Protein AF-A0A9E4D403-F1 (afdb_monomer)

Foldseek 3Di:
DPFFKDDFDWDADPPPGIWTWIATPVGTLPETDPDPFKDFQEWACQAPPRWIWTWIAGQDLVWGWIWIFTQDPSYTDGQEIGHFWHQYDPPDPDRFWHWADPPPGIWTWTAGSVRQFIWTWGQYPSYTATDTDGRHRDPVRRVCVRVNPDDDDPPDDDDDDDD

Secondary structure (DSSP, 8-state):
-------EEEEEETTTEEEEEEEETTEEEEEE---TTEEEEEEE-SSSSS-EEEEEEE-SGGG-EEEEEEEETTEEEEEEEEESEE---TT-SS---EEEESSS-EEEEEEEGGGS-EEEEEEETTEEEEEEEES--SHHHHHHHHTT---PPPS--PPP---

Nearest PDB structures (foldseek):
  5olj-assembly1_A  TM=4.378E-01  e=3.910E-01  Porphyromonas gingivalis
  6g5m-assembly2_D  TM=3.656E-01  e=2.554E-01  Thioalkalivibrio paradoxus ARh 1
  6sji-assembly1_A  TM=3.787E-01  e=9.660E-01  Thioalkalivibrio paradoxus ARh 1
  1jjx-assembly1_A  TM=2.552E-01  e=9.521E+00  Homo sapiens

pLDDT: mean 80.52, std 14.73, range [37.0, 94.75]

Mean predicted aligned error: 8.14 Å

Sequence (163 aa):
MTAGPGPVVVESDLTHGARRSVHGPCGLIPASLSSRWMAVAGLGDLDGEGTAEIAVANRTPLRRGLVIRRLLDQRLVPGAALAGVTSHHRPAPQIPGGPRDCGAGPAIILATAIRTALLAVRLTNGALQACLLRPDTDAAAFRRALGCACFTPLDRRIRTARN

Structure (mmCIF, N/CA/C/O backbone):
data_AF-A0A9E4D403-F1
#
_entry.id   AF-A0A9E4D403-F1
#
loop_
_atom_site.group_PDB
_atom_site.id
_atom_site.type_symbol
_atom_site.label_atom_id
_atom_site.label_alt_id
_atom_site.label_comp_id
_atom_site.label_asym_id
_atom_site.label_entity_id
_atom_site.label_seq_id
_atom_site.pdbx_PDB_ins_code
_atom_site.Cartn_x
_atom_site.Cartn_y
_atom_site.Cartn_z
_atom_site.occupancy
_atom_site.B_iso_or_equiv
_atom_site.auth_seq_id
_atom_site.auth_comp_id
_atom_site.auth_asym_id
_atom_site.auth_atom_id
_atom_site.pdbx_PDB_model_num
ATOM 1 N N . MET A 1 1 ? -24.525 1.626 3.192 1.00 38.25 1 MET A N 1
ATOM 2 C CA . MET A 1 1 ? -23.346 2.288 2.597 1.00 38.25 1 MET A CA 1
ATOM 3 C C . MET A 1 1 ? -22.389 2.625 3.726 1.00 38.25 1 MET A C 1
ATOM 5 O O . MET A 1 1 ? -22.608 3.608 4.421 1.00 38.25 1 MET A O 1
ATOM 9 N N . THR A 1 2 ? -21.391 1.784 3.982 1.00 48.41 2 THR A N 1
ATOM 10 C CA . THR A 1 2 ? -20.26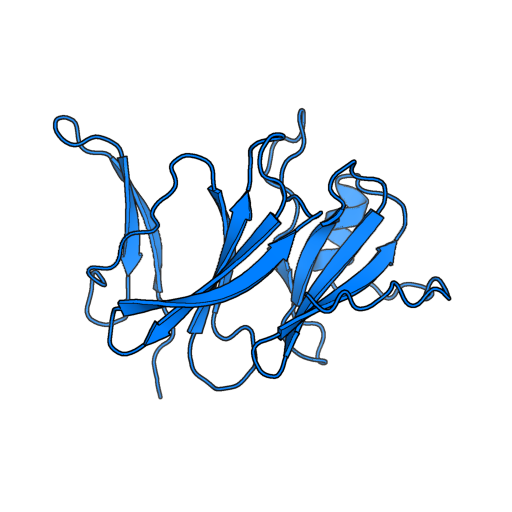1 2.158 4.839 1.00 48.41 2 THR A CA 1
ATOM 11 C C . THR A 1 2 ? -19.400 3.115 4.028 1.00 48.41 2 THR A C 1
ATOM 13 O O . THR A 1 2 ? -18.763 2.734 3.052 1.00 48.41 2 THR A O 1
ATOM 16 N N . ALA A 1 3 ? -19.471 4.403 4.349 1.00 53.25 3 ALA A N 1
ATOM 17 C CA . ALA A 1 3 ? -18.574 5.378 3.753 1.00 53.25 3 ALA A CA 1
ATOM 18 C C . ALA A 1 3 ? -17.137 4.998 4.137 1.00 53.25 3 ALA A C 1
ATOM 20 O O . ALA A 1 3 ? -16.817 4.893 5.323 1.00 53.25 3 ALA A O 1
ATOM 21 N N . GLY A 1 4 ? -16.301 4.752 3.127 1.00 58.62 4 GLY A N 1
ATOM 22 C CA . GLY A 1 4 ? -14.876 4.499 3.311 1.00 58.62 4 GLY A CA 1
ATOM 23 C C . GLY A 1 4 ? -14.162 5.672 4.002 1.00 58.62 4 GLY A C 1
ATOM 24 O O . GLY A 1 4 ? -14.758 6.725 4.249 1.00 58.62 4 GLY A O 1
ATOM 25 N N . PRO A 1 5 ? -12.868 5.531 4.324 1.00 64.56 5 PRO A N 1
ATOM 26 C CA . PRO A 1 5 ? -12.099 6.574 4.953 1.00 64.56 5 PRO A CA 1
ATOM 27 C C . PRO A 1 5 ? -11.961 7.696 3.925 1.00 64.56 5 PRO A C 1
ATOM 29 O O . PRO A 1 5 ? -11.613 7.472 2.765 1.00 64.56 5 PRO A O 1
ATOM 32 N N . GLY A 1 6 ? -12.224 8.915 4.368 1.00 71.50 6 GLY A N 1
ATOM 33 C CA . GLY A 1 6 ? -11.755 10.114 3.699 1.00 71.50 6 GLY A CA 1
ATOM 34 C C . GLY A 1 6 ? -10.221 10.225 3.757 1.00 71.50 6 GLY A C 1
ATOM 35 O O . GLY A 1 6 ? -9.519 9.273 4.103 1.00 71.50 6 GLY A O 1
ATOM 36 N N . PRO A 1 7 ? -9.657 11.388 3.403 1.00 78.31 7 PRO A N 1
ATOM 37 C CA . PRO A 1 7 ? -8.219 11.529 3.210 1.00 78.31 7 PRO A CA 1
ATOM 38 C C . PRO A 1 7 ? -7.407 11.239 4.483 1.00 78.31 7 PRO A C 1
ATOM 40 O O . PRO A 1 7 ? -7.815 11.563 5.601 1.00 78.31 7 PRO A O 1
ATOM 43 N N . VAL A 1 8 ? -6.205 10.685 4.291 1.00 79.56 8 VAL A N 1
ATOM 44 C CA . VAL A 1 8 ? -5.146 10.699 5.308 1.00 79.56 8 VAL A CA 1
ATOM 45 C C . VAL A 1 8 ? -4.335 11.974 5.121 1.00 79.56 8 VAL A C 1
ATOM 47 O O . VAL A 1 8 ? -3.702 12.160 4.081 1.00 79.56 8 VAL A O 1
ATOM 50 N N . VAL A 1 9 ? -4.328 12.837 6.129 1.00 80.75 9 VAL A N 1
ATOM 51 C CA . VAL A 1 9 ? -3.641 14.132 6.098 1.00 80.75 9 VAL A CA 1
ATOM 52 C C . VAL A 1 9 ? -2.443 14.137 7.042 1.00 80.75 9 VAL A C 1
ATOM 54 O O . VAL A 1 9 ? -2.388 13.384 8.017 1.00 80.75 9 VAL A O 1
ATOM 57 N N . VAL A 1 10 ? -1.459 14.983 6.740 1.00 81.62 10 VAL A N 1
ATOM 58 C CA . VAL A 1 10 ? -0.398 15.338 7.686 1.00 81.62 10 VAL A CA 1
ATOM 59 C C . VAL A 1 10 ? -0.811 16.642 8.351 1.00 81.62 10 VAL A C 1
ATOM 61 O O . VAL A 1 10 ? -0.931 17.660 7.677 1.00 81.62 10 VAL A O 1
ATOM 64 N N . GLU A 1 11 ? -1.023 16.600 9.661 1.00 79.81 11 GLU A N 1
ATOM 65 C CA . GLU A 1 11 ? -1.303 17.780 10.477 1.00 79.81 11 GLU A CA 1
ATOM 66 C C . GLU A 1 11 ? -0.026 18.160 11.212 1.00 79.81 11 GLU A C 1
ATOM 68 O O . GLU A 1 11 ? 0.548 17.331 11.920 1.00 79.81 11 GLU A O 1
ATOM 73 N N . SER A 1 12 ? 0.422 19.396 11.025 1.00 80.06 12 SER A N 1
ATOM 74 C CA . SER A 1 12 ? 1.603 19.939 11.689 1.00 80.06 12 SER A CA 1
ATOM 75 C C . SER A 1 12 ? 1.170 20.954 12.730 1.00 80.06 12 SER A C 1
ATOM 77 O O . SER A 1 12 ? 0.399 21.857 12.423 1.00 80.06 12 SER A O 1
ATOM 79 N N . ASP A 1 13 ? 1.701 20.817 13.936 1.00 83.62 13 ASP A N 1
ATOM 80 C CA . ASP A 1 13 ? 1.455 21.723 15.046 1.00 83.62 13 ASP A CA 1
ATOM 81 C C . ASP A 1 13 ? 2.788 22.248 15.604 1.00 83.62 13 ASP A C 1
ATOM 83 O O . ASP A 1 13 ? 3.779 21.512 15.667 1.00 83.62 13 ASP A O 1
ATOM 87 N N . LEU A 1 14 ? 2.828 23.531 15.977 1.00 85.19 14 LEU A N 1
ATOM 88 C CA . LEU A 1 14 ? 4.057 24.200 16.420 1.00 85.19 14 LEU A CA 1
ATOM 89 C C . LEU A 1 14 ? 4.554 23.705 17.785 1.00 85.19 14 LEU A C 1
ATOM 91 O O . LEU A 1 14 ? 5.749 23.797 18.055 1.00 85.19 14 LEU A O 1
ATOM 95 N N . THR A 1 15 ? 3.671 23.179 18.634 1.00 89.62 15 THR A N 1
ATOM 96 C CA . THR A 1 15 ? 4.007 22.732 19.993 1.00 89.62 15 THR A CA 1
ATOM 97 C C . THR A 1 15 ? 4.005 21.208 20.123 1.00 89.62 15 THR A C 1
ATOM 99 O O . THR A 1 15 ? 4.796 20.657 20.886 1.00 89.62 15 THR A O 1
ATOM 102 N N . HIS A 1 16 ? 3.192 20.506 19.332 1.00 79.44 16 HIS A N 1
ATOM 103 C CA . HIS A 1 16 ? 3.016 19.050 19.388 1.00 79.44 16 HIS A CA 1
ATOM 104 C C . HIS A 1 16 ? 3.697 18.297 18.229 1.00 79.44 16 HIS A C 1
ATOM 106 O O . HIS A 1 16 ? 3.772 17.063 18.239 1.00 79.44 16 HIS A O 1
ATOM 112 N N . GLY A 1 17 ? 4.225 19.015 17.234 1.00 77.00 17 GLY A N 1
ATOM 113 C CA . GLY A 1 17 ? 4.856 18.440 16.048 1.00 77.00 17 GLY A CA 1
ATOM 114 C C . GLY A 1 17 ? 3.849 17.886 15.035 1.00 77.00 17 GLY A C 1
ATOM 115 O O . GLY A 1 17 ? 2.667 18.215 15.053 1.00 77.00 17 GLY A O 1
ATOM 116 N N . ALA A 1 18 ? 4.323 17.051 14.104 1.00 78.06 18 ALA A N 1
ATOM 117 C CA . ALA A 1 18 ? 3.482 16.509 13.036 1.00 78.06 18 ALA A CA 1
ATOM 118 C C . ALA A 1 18 ? 2.868 15.145 13.386 1.00 78.06 18 ALA A C 1
ATOM 120 O O . ALA A 1 18 ? 3.567 14.231 13.841 1.00 78.06 18 ALA A O 1
ATOM 121 N N . ARG A 1 19 ? 1.582 14.974 13.069 1.00 78.94 19 ARG A N 1
ATOM 122 C CA . ARG A 1 19 ? 0.859 13.697 13.118 1.00 78.94 19 ARG A CA 1
ATOM 123 C C . ARG A 1 19 ? 0.214 13.369 11.774 1.00 78.94 19 ARG A C 1
ATOM 125 O O . ARG A 1 19 ? 0.107 14.213 10.889 1.00 78.94 19 ARG A O 1
ATOM 132 N N . ARG A 1 20 ? -0.206 12.112 11.618 1.00 80.81 20 ARG A N 1
ATOM 133 C CA . ARG A 1 20 ? -1.067 11.691 10.508 1.00 80.81 20 ARG A CA 1
ATOM 134 C C . ARG A 1 20 ? -2.450 11.374 11.030 1.00 80.81 20 ARG A C 1
ATOM 136 O O . ARG A 1 20 ? -2.568 10.538 11.927 1.00 80.81 20 ARG A O 1
ATOM 143 N N . SER A 1 21 ? -3.433 12.012 10.420 1.00 81.38 21 SER A N 1
ATOM 144 C CA . SER A 1 21 ? -4.834 11.969 10.813 1.00 81.38 21 SER A CA 1
ATOM 145 C C . SER A 1 21 ? -5.656 11.368 9.684 1.00 81.38 21 SER A C 1
ATOM 147 O O . SER A 1 21 ? -5.391 11.628 8.510 1.00 81.38 21 SER A O 1
ATOM 149 N N . VAL A 1 22 ? -6.617 10.520 10.035 1.00 81.69 22 VAL A N 1
ATOM 150 C CA . VAL A 1 22 ? -7.542 9.900 9.082 1.00 81.69 22 VAL A CA 1
ATOM 151 C C . VAL A 1 22 ? -8.879 10.602 9.237 1.00 81.69 22 VAL A C 1
ATOM 153 O O . VAL A 1 22 ? -9.359 10.745 10.356 1.00 81.69 22 VAL A O 1
ATOM 156 N N . HIS A 1 23 ? -9.488 11.042 8.144 1.00 81.31 23 HIS A N 1
ATOM 157 C CA . HIS A 1 23 ? -10.822 11.638 8.183 1.00 81.31 23 HIS A CA 1
ATOM 158 C C . HIS A 1 23 ? -11.852 10.643 7.667 1.00 81.31 23 HIS A C 1
ATOM 160 O O . HIS A 1 23 ? -11.559 9.844 6.789 1.00 81.31 23 HIS A O 1
ATOM 166 N N . GLY A 1 24 ? -13.055 10.677 8.222 1.00 77.50 24 GLY A N 1
ATOM 167 C CA . GLY A 1 24 ? -14.237 9.994 7.714 1.00 77.50 24 GLY A CA 1
ATOM 168 C C . GLY A 1 24 ? -15.327 11.006 7.348 1.00 77.50 24 GLY A C 1
ATOM 169 O O . GLY A 1 24 ? -15.128 12.214 7.495 1.00 77.50 24 GLY A O 1
ATOM 170 N N . PRO A 1 25 ? -16.508 10.537 6.920 1.00 76.50 25 PRO A N 1
ATOM 171 C CA . PRO A 1 25 ? -17.641 11.411 6.593 1.00 76.50 25 PRO A CA 1
ATOM 172 C C . PRO A 1 25 ? -18.114 12.263 7.783 1.00 76.50 25 PRO A C 1
ATOM 174 O O . PRO A 1 25 ? -18.637 13.353 7.586 1.00 76.50 25 PRO A O 1
ATOM 177 N N . CYS A 1 26 ? -17.909 11.790 9.016 1.00 79.44 26 CYS A N 1
ATOM 178 C CA . CYS A 1 26 ? -18.283 12.493 10.246 1.00 79.44 26 CYS A CA 1
ATOM 179 C C . CYS A 1 26 ? -17.138 13.337 10.840 1.00 79.44 26 CYS A C 1
ATOM 181 O O . CYS A 1 26 ? -17.244 13.781 11.980 1.00 79.44 26 CYS A O 1
ATOM 183 N N . GLY A 1 27 ? -16.039 13.545 10.104 1.00 81.12 27 GLY A N 1
ATOM 184 C CA . GLY A 1 27 ? -14.882 14.320 10.560 1.00 81.12 27 GLY A CA 1
ATOM 185 C C . GLY A 1 27 ? -13.674 13.462 10.941 1.00 81.12 27 GLY A C 1
ATOM 186 O O . GLY A 1 27 ? -13.470 12.379 10.395 1.00 81.12 27 GLY A O 1
ATOM 187 N N . LEU A 1 28 ? -12.822 13.977 11.830 1.00 81.56 28 LEU A N 1
ATOM 188 C CA . LEU A 1 28 ? -11.590 13.305 12.255 1.00 81.56 28 LEU A CA 1
ATOM 189 C C . LEU A 1 28 ? -11.905 11.949 12.903 1.00 81.56 28 LEU A C 1
ATOM 191 O O . LEU A 1 28 ? -12.619 11.880 13.899 1.00 81.56 28 LEU A O 1
ATOM 195 N N . ILE A 1 29 ? -11.308 10.881 12.380 1.00 78.19 29 ILE A N 1
ATOM 196 C CA . ILE A 1 29 ? -11.245 9.594 13.064 1.00 78.19 29 ILE A CA 1
ATOM 197 C C . ILE A 1 29 ? -10.096 9.707 14.070 1.00 78.19 29 ILE A C 1
ATOM 199 O O . ILE A 1 29 ? -8.958 9.944 13.650 1.00 78.19 29 ILE A O 1
ATOM 203 N N . PRO A 1 30 ? -10.342 9.546 15.383 1.00 68.62 30 PRO A N 1
ATOM 204 C CA . PRO A 1 30 ? -9.332 9.703 16.427 1.00 68.62 30 PRO A CA 1
ATOM 205 C C . PRO A 1 30 ? -8.386 8.490 16.482 1.00 68.62 30 PRO A C 1
ATOM 207 O O . PRO A 1 30 ? -8.161 7.883 17.525 1.00 68.62 30 PRO A O 1
ATOM 210 N N . ALA A 1 31 ? -7.816 8.124 15.337 1.00 66.62 31 ALA A N 1
ATOM 211 C CA . ALA A 1 31 ? -6.841 7.068 15.178 1.00 66.62 31 ALA A CA 1
ATOM 212 C C . ALA A 1 31 ? -5.583 7.646 14.529 1.00 66.62 31 ALA A C 1
ATOM 214 O 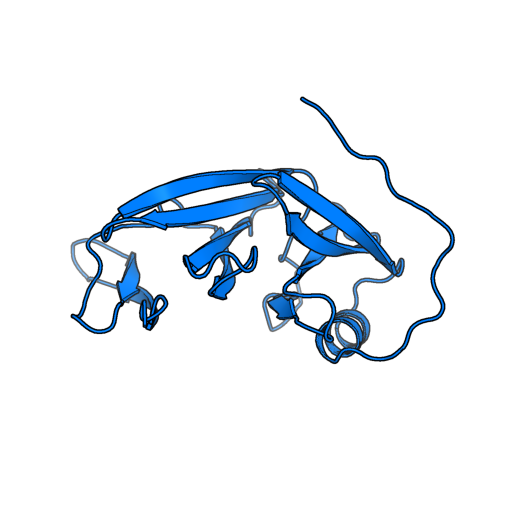O . ALA A 1 31 ? -5.638 8.314 13.497 1.00 66.62 31 ALA A O 1
ATOM 215 N N . SER A 1 32 ? -4.430 7.383 15.141 1.00 64.62 32 SER A N 1
ATOM 216 C CA . SER A 1 32 ? -3.142 7.866 14.652 1.00 64.62 32 SER A CA 1
ATOM 217 C C . SER A 1 32 ? -2.309 6.718 14.091 1.00 64.62 32 SER A C 1
ATOM 219 O O . SER A 1 32 ? -2.266 5.611 14.632 1.00 64.62 32 SER A O 1
ATOM 221 N N . LEU A 1 33 ? -1.617 6.977 12.982 1.00 69.12 33 LEU A N 1
ATOM 222 C CA . LEU A 1 33 ? -0.639 6.044 12.431 1.00 69.12 33 LEU A CA 1
ATOM 223 C C . LEU A 1 33 ? 0.706 6.255 13.131 1.00 69.12 33 LEU A C 1
ATOM 225 O O . LEU A 1 33 ? 1.400 7.246 12.897 1.00 69.12 33 LEU A O 1
ATOM 229 N N . SER A 1 34 ? 1.110 5.299 13.965 1.00 61.53 34 SER A N 1
ATOM 230 C CA . SER A 1 34 ? 2.337 5.368 14.760 1.00 61.53 34 SER A CA 1
ATOM 231 C C . SER A 1 34 ? 3.603 5.115 13.921 1.00 61.53 34 SER A C 1
ATOM 233 O O . SER A 1 34 ? 4.248 4.088 14.095 1.00 61.53 34 SER A O 1
ATOM 235 N N . SER A 1 35 ? 3.986 5.987 12.976 1.00 61.38 35 SER A N 1
ATOM 236 C CA . SER A 1 35 ? 5.367 6.037 12.434 1.00 61.38 35 SER A CA 1
ATOM 237 C C . SER A 1 35 ? 5.656 7.277 11.586 1.00 61.38 35 SER A C 1
ATOM 239 O O . SER A 1 35 ? 5.072 7.480 10.516 1.00 61.38 35 SER A O 1
ATOM 241 N N . ARG A 1 36 ? 6.698 8.014 11.982 1.00 59.91 36 ARG A N 1
ATOM 242 C CA . ARG A 1 36 ? 7.192 9.237 11.323 1.00 59.91 36 ARG A CA 1
ATOM 243 C C . ARG A 1 36 ? 7.783 8.998 9.919 1.00 59.91 36 ARG A C 1
ATOM 245 O O . ARG A 1 36 ? 7.841 9.916 9.113 1.00 59.91 36 ARG A O 1
ATOM 252 N N . TRP A 1 37 ? 8.136 7.751 9.584 1.00 67.19 37 TRP A N 1
ATOM 253 C CA . TRP A 1 37 ? 8.843 7.390 8.341 1.00 67.19 37 TRP A CA 1
ATOM 254 C C . TRP A 1 37 ? 8.065 6.488 7.380 1.00 67.19 37 TRP A C 1
ATOM 256 O O . TRP A 1 37 ? 8.634 5.915 6.457 1.00 67.19 37 TRP A O 1
ATOM 266 N N . MET A 1 38 ? 6.764 6.332 7.582 1.00 73.69 38 MET A N 1
ATOM 267 C CA . MET A 1 38 ? 5.942 5.527 6.685 1.00 73.69 38 MET A CA 1
ATOM 268 C C . MET A 1 38 ? 5.311 6.368 5.560 1.00 73.69 38 MET A C 1
ATOM 270 O O . MET A 1 38 ? 5.109 7.564 5.727 1.00 73.69 38 MET A O 1
ATOM 274 N N . ALA A 1 39 ? 5.037 5.774 4.404 1.00 81.50 39 ALA A N 1
ATOM 275 C CA . ALA A 1 39 ? 4.260 6.360 3.315 1.00 81.50 39 ALA A CA 1
ATOM 276 C C . ALA A 1 39 ? 2.911 5.646 3.232 1.00 81.50 39 ALA A C 1
ATOM 278 O O . ALA A 1 39 ? 2.870 4.418 3.311 1.00 81.50 39 ALA A O 1
ATOM 279 N N . VAL A 1 40 ? 1.827 6.398 3.044 1.00 87.12 40 VAL A N 1
ATOM 280 C CA . VAL A 1 40 ? 0.547 5.796 2.660 1.00 87.12 40 VAL A CA 1
ATOM 281 C C . VAL A 1 40 ? 0.712 5.278 1.232 1.00 87.12 40 VAL A C 1
ATOM 283 O O . VAL A 1 40 ? 1.013 6.048 0.326 1.00 87.12 40 VAL A O 1
ATOM 286 N N . ALA A 1 41 ? 0.609 3.963 1.066 1.00 89.50 41 ALA A N 1
ATOM 287 C CA . ALA A 1 41 ? 0.750 3.264 -0.208 1.00 89.50 41 ALA A CA 1
ATOM 288 C C . ALA A 1 41 ? -0.608 2.896 -0.825 1.00 89.50 41 ALA A C 1
ATOM 290 O O . ALA A 1 41 ? -0.672 2.583 -2.008 1.00 89.50 41 ALA A O 1
ATOM 291 N N . GLY A 1 42 ? -1.679 2.930 -0.031 1.00 89.44 42 GLY A N 1
ATOM 292 C CA . GLY A 1 42 ? -3.044 2.659 -0.465 1.00 89.44 42 GLY A CA 1
ATOM 293 C C . GLY A 1 42 ? -4.045 3.038 0.622 1.00 89.44 42 GLY A C 1
ATOM 294 O O . GLY A 1 42 ? -3.717 3.004 1.810 1.00 89.44 42 GLY A O 1
ATOM 295 N N . LEU A 1 43 ? -5.243 3.420 0.197 1.00 88.81 43 LEU A N 1
ATOM 296 C CA . LEU A 1 43 ? -6.375 3.769 1.046 1.00 88.81 43 LEU A CA 1
ATOM 297 C C . LEU A 1 43 ? -7.655 3.350 0.321 1.00 88.81 43 LEU A C 1
ATOM 299 O O . LEU A 1 43 ? -7.805 3.682 -0.854 1.00 88.81 43 LEU A O 1
ATOM 303 N N . GLY A 1 44 ? -8.553 2.654 1.009 1.00 88.00 44 GLY A N 1
ATOM 304 C CA . GLY A 1 44 ? -9.828 2.199 0.452 1.00 88.00 44 GLY A CA 1
ATOM 305 C C . GLY A 1 44 ? -10.159 0.787 0.914 1.00 88.00 44 GLY A C 1
ATOM 306 O O . GLY A 1 44 ? -9.478 0.269 1.787 1.00 88.00 44 GLY A O 1
ATOM 307 N N . ASP A 1 45 ? -11.188 0.185 0.333 1.00 89.75 45 ASP A N 1
ATOM 308 C CA . ASP A 1 45 ? -11.483 -1.240 0.500 1.00 89.75 45 ASP A CA 1
ATOM 309 C C . ASP A 1 45 ? -10.463 -2.051 -0.314 1.00 89.75 45 ASP A C 1
ATOM 311 O O . ASP A 1 45 ? -10.498 -2.057 -1.547 1.00 89.75 45 ASP A O 1
ATOM 315 N N . LEU A 1 46 ? -9.460 -2.608 0.367 1.00 90.75 46 LEU A N 1
ATOM 316 C CA . LEU A 1 46 ? -8.303 -3.263 -0.252 1.00 90.75 46 LEU A CA 1
ATOM 317 C C . LEU A 1 46 ? -8.432 -4.786 -0.304 1.00 90.75 46 LEU A C 1
ATOM 319 O O . LEU A 1 46 ? -7.574 -5.424 -0.922 1.00 90.75 46 LEU A O 1
ATOM 323 N N . ASP A 1 47 ? -9.450 -5.360 0.334 1.00 89.25 47 ASP A N 1
ATOM 324 C CA . ASP A 1 47 ? -9.780 -6.785 0.247 1.00 89.25 47 ASP A CA 1
ATOM 325 C C . ASP A 1 47 ? -11.162 -7.084 -0.353 1.00 89.25 47 ASP A C 1
ATOM 327 O O . ASP A 1 47 ? -11.408 -8.234 -0.714 1.00 89.25 47 ASP A O 1
ATOM 331 N N . GLY A 1 48 ? -11.994 -6.067 -0.585 1.00 86.00 48 GLY A N 1
ATOM 332 C CA . GLY A 1 48 ? -13.298 -6.180 -1.238 1.00 86.00 48 GLY A CA 1
ATOM 333 C C . GLY A 1 48 ? -14.455 -6.488 -0.284 1.00 86.00 48 GLY A C 1
ATOM 334 O O . GLY A 1 48 ? -15.547 -6.807 -0.751 1.00 86.00 48 GLY A O 1
ATOM 335 N N . GLU A 1 49 ? -14.234 -6.424 1.031 1.00 85.12 49 GLU A N 1
ATOM 336 C CA . GLU A 1 49 ? -15.221 -6.782 2.059 1.00 85.12 49 GLU A CA 1
ATOM 337 C C . GLU A 1 49 ? -16.072 -5.578 2.519 1.00 85.12 49 GLU A C 1
ATOM 339 O O . GLU A 1 49 ? -16.875 -5.678 3.451 1.00 85.12 49 GLU A O 1
ATOM 344 N N . GLY A 1 50 ? -15.907 -4.405 1.900 1.00 83.31 50 GLY A N 1
ATOM 345 C CA . GLY A 1 50 ? -16.667 -3.187 2.204 1.00 83.31 50 GLY A CA 1
ATOM 346 C C . GLY A 1 50 ? -16.235 -2.462 3.486 1.00 83.31 50 GLY A C 1
ATOM 347 O O . GLY A 1 50 ? -16.833 -1.442 3.857 1.00 83.31 50 GLY A O 1
ATOM 348 N N . THR A 1 51 ? -15.198 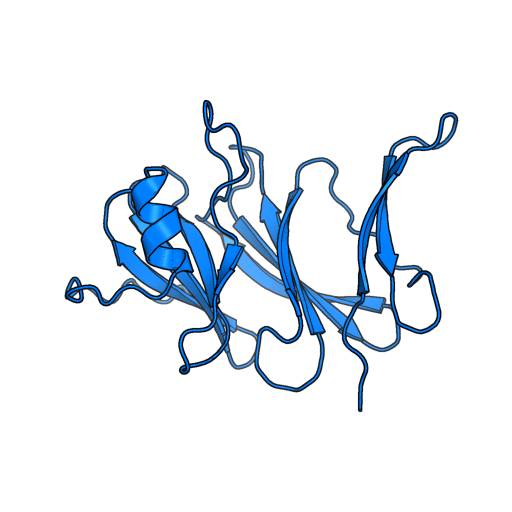-2.971 4.154 1.00 84.31 51 THR A N 1
ATOM 349 C CA . THR A 1 51 ? -14.432 -2.267 5.188 1.00 84.31 51 THR A CA 1
ATOM 350 C C . THR A 1 51 ? -13.199 -1.676 4.537 1.00 84.31 51 THR A C 1
ATOM 352 O O . THR A 1 51 ? -12.719 -2.186 3.539 1.00 84.31 51 THR A O 1
ATOM 355 N N . ALA A 1 52 ? -12.706 -0.567 5.068 1.00 87.62 52 ALA A N 1
ATOM 356 C CA . ALA A 1 52 ? -11.561 0.076 4.472 1.00 87.62 52 ALA A CA 1
ATOM 357 C C . ALA A 1 52 ? -10.275 -0.098 5.260 1.00 87.62 52 ALA A C 1
ATOM 359 O O . ALA A 1 52 ? -10.229 -0.076 6.494 1.00 87.62 52 ALA A O 1
ATOM 360 N N . GLU A 1 53 ? -9.197 -0.145 4.499 1.00 91.00 53 GLU A N 1
ATOM 361 C CA . GLU A 1 53 ? -7.845 -0.327 4.953 1.00 91.00 53 GLU A CA 1
ATOM 362 C C . GLU A 1 53 ? -6.975 0.873 4.606 1.00 91.00 53 GLU A C 1
ATOM 364 O O . GLU A 1 53 ? -7.141 1.579 3.608 1.00 91.00 53 GLU A O 1
ATOM 369 N N . ILE A 1 54 ? -5.948 1.042 5.430 1.00 89.88 54 ILE A N 1
ATOM 370 C CA . ILE A 1 54 ? -4.812 1.901 5.149 1.00 89.88 54 ILE A CA 1
ATOM 371 C C . ILE A 1 54 ? -3.601 1.007 4.954 1.00 89.88 54 ILE A C 1
ATOM 373 O O . ILE A 1 54 ? -3.154 0.321 5.880 1.00 89.88 54 ILE A O 1
ATOM 377 N N . ALA A 1 55 ? -3.042 1.055 3.753 1.00 91.12 55 ALA A N 1
ATOM 378 C CA . ALA A 1 55 ? -1.799 0.393 3.433 1.00 91.12 55 ALA A CA 1
ATOM 379 C C . ALA A 1 55 ? -0.633 1.348 3.635 1.00 91.12 55 ALA A C 1
ATOM 381 O O . ALA A 1 55 ? -0.585 2.446 3.077 1.00 91.12 55 ALA A O 1
ATOM 382 N N . VAL A 1 56 ? 0.331 0.919 4.434 1.00 88.38 56 VAL A N 1
ATOM 383 C CA . VAL A 1 56 ? 1.409 1.771 4.896 1.00 88.38 56 VAL A CA 1
ATOM 384 C C . VAL A 1 56 ? 2.745 1.090 4.623 1.00 88.38 56 VAL A C 1
ATOM 386 O O . VAL A 1 56 ? 3.069 0.070 5.225 1.00 88.38 56 VAL A O 1
ATOM 389 N N . ALA A 1 57 ? 3.524 1.649 3.699 1.00 86.62 57 ALA A N 1
ATOM 390 C CA . ALA A 1 57 ? 4.828 1.120 3.313 1.00 86.62 57 ALA A CA 1
ATOM 391 C C . ALA A 1 57 ? 5.962 1.923 3.957 1.00 86.62 57 ALA A C 1
ATOM 393 O O . ALA A 1 57 ? 5.884 3.144 4.109 1.00 86.62 57 ALA A O 1
ATOM 394 N N . ASN A 1 58 ? 7.046 1.255 4.341 1.00 73.38 58 ASN A N 1
ATOM 395 C CA . ASN A 1 58 ? 8.162 1.944 4.976 1.00 73.38 58 ASN A CA 1
ATOM 396 C C . ASN A 1 58 ? 9.021 2.728 3.973 1.00 73.38 58 ASN A C 1
ATOM 398 O O . ASN A 1 58 ? 9.403 2.205 2.921 1.00 73.38 58 ASN A O 1
ATOM 402 N N . ARG A 1 59 ? 9.386 3.963 4.345 1.00 63.94 59 ARG A N 1
ATOM 403 C CA . ARG A 1 59 ? 10.317 4.808 3.589 1.00 63.94 59 ARG A CA 1
ATOM 404 C C . ARG A 1 59 ? 11.779 4.622 3.998 1.00 63.94 59 ARG A C 1
ATOM 406 O O . ARG A 1 59 ? 12.652 5.135 3.304 1.00 63.94 59 ARG A O 1
ATOM 413 N N . THR A 1 60 ? 12.080 3.927 5.097 1.00 64.81 60 THR A N 1
ATOM 414 C CA . THR A 1 60 ? 13.465 3.709 5.541 1.00 64.81 60 THR A CA 1
ATOM 415 C C . THR A 1 60 ? 14.052 2.410 4.980 1.00 64.81 60 THR A C 1
ATOM 417 O O . THR A 1 60 ? 13.356 1.395 4.879 1.00 64.81 60 THR A O 1
ATOM 420 N N . PRO A 1 61 ? 15.361 2.386 4.670 1.00 63.81 61 PRO A N 1
ATOM 421 C CA . PRO A 1 61 ? 16.058 1.152 4.310 1.00 63.81 61 PRO A CA 1
ATOM 422 C C . PRO A 1 61 ? 16.072 0.102 5.432 1.00 63.81 61 PRO A C 1
ATOM 424 O O . PRO A 1 61 ? 16.213 -1.080 5.134 1.00 63.81 61 PRO A O 1
ATOM 427 N N . LEU A 1 62 ? 15.925 0.537 6.691 1.00 61.72 62 LEU A N 1
ATOM 428 C CA . LEU A 1 62 ? 16.098 -0.263 7.909 1.00 61.72 62 LEU A CA 1
ATOM 429 C C . LEU A 1 62 ? 14.892 -1.149 8.254 1.00 61.72 62 LEU A C 1
ATOM 431 O O . LEU A 1 62 ? 15.033 -2.076 9.043 1.00 61.72 62 LEU A O 1
ATOM 435 N N . ARG A 1 63 ? 13.701 -0.881 7.700 1.00 66.81 63 ARG A N 1
ATOM 436 C CA . ARG A 1 63 ? 12.479 -1.649 8.009 1.00 66.81 63 ARG A CA 1
ATOM 437 C C . ARG A 1 63 ? 11.559 -1.782 6.788 1.00 66.81 63 ARG A C 1
ATOM 439 O O . ARG A 1 63 ? 10.405 -1.377 6.824 1.00 66.81 63 ARG A O 1
ATOM 446 N N . ARG A 1 64 ? 12.076 -2.320 5.683 1.00 82.88 64 ARG A N 1
ATOM 447 C CA . ARG A 1 64 ? 11.339 -2.473 4.415 1.00 82.88 64 ARG A CA 1
ATOM 448 C C . ARG A 1 64 ? 10.156 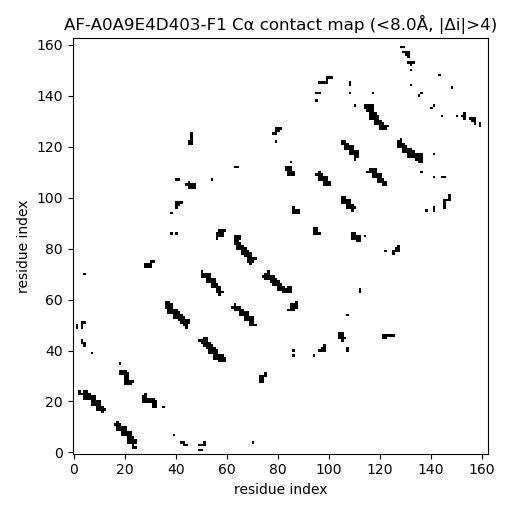-3.435 4.558 1.00 82.88 64 ARG A C 1
ATOM 450 O O . ARG A 1 64 ? 10.346 -4.622 4.817 1.00 82.88 64 ARG A O 1
ATOM 457 N N . GLY A 1 65 ? 8.953 -2.917 4.357 1.00 89.12 65 GLY A N 1
ATOM 458 C CA . GLY A 1 65 ? 7.728 -3.696 4.413 1.00 89.12 65 GLY A CA 1
ATOM 459 C C . GLY A 1 65 ? 6.484 -2.849 4.180 1.00 89.12 65 GLY A C 1
ATOM 460 O O . GLY A 1 65 ? 6.556 -1.620 4.102 1.00 89.12 65 GLY A O 1
ATOM 461 N N . LEU A 1 66 ? 5.361 -3.545 4.077 1.00 91.19 66 LEU A N 1
ATOM 462 C CA . LEU A 1 66 ? 4.002 -3.045 3.982 1.00 91.19 66 LEU A CA 1
ATOM 463 C C . LEU A 1 66 ? 3.228 -3.521 5.215 1.00 91.19 66 LEU A C 1
ATOM 465 O O . LEU A 1 66 ? 3.314 -4.688 5.582 1.00 91.19 66 LEU A O 1
ATOM 469 N N . VAL A 1 67 ? 2.465 -2.631 5.835 1.00 90.81 67 VAL A N 1
ATOM 470 C CA . VAL A 1 67 ? 1.546 -2.943 6.933 1.00 90.81 67 VAL A CA 1
ATOM 471 C C . VAL A 1 67 ? 0.156 -2.462 6.550 1.00 90.81 67 VAL A C 1
ATOM 473 O O . VAL A 1 67 ? 0.002 -1.348 6.055 1.00 90.81 67 VAL A O 1
ATOM 476 N N . ILE A 1 68 ? -0.849 -3.288 6.810 1.00 91.12 68 ILE A N 1
ATOM 477 C CA . ILE A 1 68 ? -2.262 -2.958 6.673 1.00 91.12 68 ILE A CA 1
ATOM 478 C C . ILE A 1 68 ? -2.833 -2.616 8.047 1.00 91.12 68 ILE A C 1
ATOM 480 O O . ILE A 1 68 ? -2.645 -3.353 9.022 1.00 91.12 68 ILE A O 1
ATOM 484 N N . ARG A 1 69 ? -3.558 -1.501 8.110 1.00 90.19 69 ARG A N 1
ATOM 485 C CA . ARG A 1 69 ? -4.423 -1.136 9.232 1.00 90.19 69 ARG A CA 1
ATOM 486 C C . ARG A 1 69 ? -5.866 -1.138 8.758 1.00 90.19 69 ARG A C 1
ATOM 488 O O . ARG A 1 69 ? -6.164 -0.450 7.791 1.00 90.19 69 ARG A O 1
ATOM 495 N N . ARG A 1 70 ? -6.733 -1.883 9.436 1.00 89.25 70 ARG A N 1
ATOM 496 C CA . ARG A 1 70 ? -8.173 -1.902 9.155 1.00 89.25 70 ARG A CA 1
ATOM 497 C C . ARG A 1 70 ? -8.873 -0.822 9.958 1.00 89.25 70 ARG A C 1
ATOM 499 O O . ARG A 1 70 ? -8.540 -0.635 11.129 1.00 89.25 70 ARG A O 1
ATOM 506 N N . LEU A 1 71 ? -9.816 -0.128 9.336 1.00 85.69 71 LEU A N 1
ATOM 507 C CA . LEU A 1 71 ? -10.662 0.855 9.992 1.00 85.69 71 LEU A CA 1
ATOM 508 C C . LEU A 1 71 ? -11.955 0.181 10.466 1.00 85.69 71 LEU A C 1
ATOM 510 O O . LEU A 1 71 ? -12.878 -0.009 9.683 1.00 85.69 71 LEU A O 1
ATOM 514 N N . LEU A 1 72 ? -12.017 -0.154 11.753 1.00 84.44 72 LEU A N 1
ATOM 515 C CA . LEU A 1 72 ? -13.195 -0.734 12.403 1.00 84.44 72 LEU A CA 1
ATOM 516 C C . LEU A 1 72 ? -13.670 0.211 13.498 1.00 84.44 72 LEU A C 1
ATOM 518 O O . LEU A 1 72 ? -12.868 0.595 14.346 1.00 84.44 72 LEU A O 1
ATOM 522 N N . ASP A 1 73 ? -14.943 0.606 13.469 1.00 82.81 73 ASP A N 1
ATOM 523 C CA . ASP A 1 73 ? -15.569 1.447 14.501 1.00 82.81 73 ASP A CA 1
ATOM 524 C C . ASP A 1 73 ? -14.723 2.672 14.889 1.00 82.81 73 ASP A C 1
ATOM 526 O O . ASP A 1 73 ? -14.450 2.934 16.060 1.00 82.81 73 ASP A O 1
ATOM 530 N N . GLN A 1 74 ? -14.244 3.409 13.878 1.00 77.81 74 GLN A N 1
ATOM 531 C CA . GLN A 1 74 ? -13.371 4.583 14.042 1.00 77.81 74 GLN A CA 1
ATOM 532 C C . GLN A 1 74 ? -12.017 4.296 14.724 1.00 77.81 74 GLN A C 1
ATOM 534 O O . GLN A 1 74 ? -11.371 5.195 15.266 1.00 77.81 74 GLN A O 1
ATOM 539 N N . ARG A 1 75 ? -11.543 3.050 14.674 1.00 80.94 75 ARG A N 1
ATOM 540 C CA . ARG A 1 75 ? -10.243 2.627 15.203 1.00 80.94 75 ARG A CA 1
ATOM 541 C C . ARG A 1 75 ? -9.417 1.949 14.122 1.00 80.94 75 ARG A C 1
ATOM 543 O O . ARG A 1 75 ? -9.934 1.215 13.287 1.00 80.94 75 ARG A O 1
ATOM 550 N N . LEU A 1 76 ? -8.106 2.172 14.168 1.00 83.62 76 LEU A N 1
ATOM 551 C CA . LEU A 1 76 ? -7.152 1.457 13.326 1.00 83.62 76 LEU A CA 1
ATOM 552 C C . LEU A 1 76 ? -6.660 0.210 14.053 1.00 83.62 76 LEU A C 1
ATOM 554 O O . LEU A 1 76 ? -5.866 0.307 14.990 1.00 83.62 76 LEU A O 1
ATOM 558 N N . VAL A 1 77 ? -7.091 -0.959 13.593 1.00 87.31 77 VAL A N 1
ATOM 559 C CA . VAL A 1 77 ? -6.638 -2.247 14.129 1.00 87.31 77 VAL A CA 1
ATOM 560 C C . VAL A 1 77 ? -5.571 -2.872 13.219 1.00 87.31 77 VAL A C 1
ATOM 562 O O . VAL A 1 77 ? -5.523 -2.574 12.020 1.00 87.31 77 VAL A O 1
ATOM 565 N N . PRO A 1 78 ? -4.653 -3.702 13.749 1.00 89.25 78 PRO A N 1
ATOM 566 C CA . PRO A 1 78 ? -3.740 -4.482 12.913 1.00 89.25 78 PRO A CA 1
ATOM 567 C C . PRO A 1 78 ? -4.509 -5.370 11.920 1.00 89.25 78 PRO A C 1
ATOM 569 O O . PRO A 1 78 ? -5.474 -6.018 12.310 1.00 89.25 78 PRO A O 1
ATOM 572 N N . GLY A 1 79 ? -4.079 -5.398 10.654 1.00 91.12 79 GLY A N 1
ATOM 573 C CA . GLY A 1 79 ? -4.606 -6.316 9.637 1.00 91.12 79 GLY A CA 1
ATOM 574 C C . GLY A 1 79 ? -3.574 -7.372 9.251 1.00 91.12 79 GLY A C 1
ATOM 575 O O . GLY A 1 79 ? -3.567 -8.477 9.776 1.00 91.12 79 GLY A O 1
ATOM 576 N N . ALA A 1 80 ? -2.666 -7.001 8.351 1.00 92.06 80 ALA A N 1
ATOM 577 C CA . ALA A 1 80 ? -1.632 -7.875 7.805 1.00 92.06 80 ALA A CA 1
ATOM 578 C C . ALA A 1 80 ? -0.306 -7.121 7.648 1.00 92.06 80 ALA A C 1
ATOM 580 O O . ALA A 1 80 ? -0.279 -5.888 7.621 1.00 92.06 80 ALA A O 1
ATOM 581 N N . ALA A 1 81 ? 0.800 -7.847 7.510 1.00 91.56 81 ALA A N 1
ATOM 582 C CA . ALA A 1 81 ? 2.101 -7.262 7.218 1.00 91.56 81 ALA A CA 1
ATOM 583 C C . ALA A 1 81 ? 2.883 -8.123 6.223 1.00 91.56 81 ALA A C 1
ATOM 585 O O . ALA A 1 81 ? 2.763 -9.344 6.210 1.00 91.56 81 ALA A O 1
ATOM 586 N N . LEU A 1 82 ? 3.680 -7.470 5.381 1.00 92.19 82 LEU A N 1
ATOM 587 C CA . LEU A 1 82 ? 4.541 -8.098 4.388 1.00 92.19 82 LEU A CA 1
ATOM 588 C C . LEU A 1 82 ? 5.911 -7.426 4.423 1.00 92.19 82 LEU A C 1
ATOM 590 O O . LEU A 1 82 ? 6.031 -6.228 4.172 1.00 92.19 82 LEU A O 1
ATOM 594 N N . ALA A 1 83 ? 6.956 -8.189 4.721 1.00 91.31 83 ALA A N 1
ATOM 595 C CA . ALA A 1 83 ? 8.330 -7.705 4.654 1.00 91.31 83 ALA A CA 1
ATOM 596 C C . ALA A 1 83 ? 8.858 -7.693 3.208 1.00 91.31 83 ALA A C 1
ATOM 598 O O . ALA A 1 83 ? 8.226 -8.198 2.283 1.00 91.31 83 ALA A O 1
ATOM 599 N N . GLY A 1 84 ? 10.048 -7.125 3.000 1.00 90.12 84 GLY A N 1
ATOM 600 C CA . GLY A 1 84 ? 10.768 -7.297 1.733 1.00 90.12 84 GLY A CA 1
ATOM 601 C C . GLY A 1 84 ? 10.211 -6.481 0.563 1.00 90.12 84 GLY A C 1
ATOM 602 O O . GLY A 1 84 ? 10.545 -6.763 -0.585 1.00 90.12 84 GLY A O 1
ATOM 603 N N . VAL A 1 85 ? 9.420 -5.442 0.839 1.00 91.94 85 VAL A N 1
ATOM 604 C CA . VAL A 1 85 ? 8.883 -4.498 -0.158 1.00 91.94 85 VAL A CA 1
ATOM 605 C C . VAL A 1 85 ? 9.199 -3.050 0.213 1.00 91.94 85 VAL A C 1
ATOM 607 O O . VAL A 1 85 ? 9.486 -2.737 1.369 1.00 91.94 85 VAL A O 1
ATOM 610 N N . THR A 1 86 ? 9.189 -2.143 -0.762 1.00 90.00 86 THR A N 1
ATOM 611 C CA . THR A 1 86 ? 9.428 -0.714 -0.525 1.00 90.00 86 THR A CA 1
ATOM 612 C C . THR A 1 86 ? 8.716 0.170 -1.545 1.00 90.00 86 THR A C 1
ATOM 614 O O . THR A 1 86 ? 8.590 -0.181 -2.718 1.00 90.00 86 THR A O 1
ATOM 617 N N . SER A 1 87 ? 8.309 1.353 -1.087 1.00 87.50 87 SER A N 1
ATOM 618 C CA . SER A 1 87 ? 7.871 2.475 -1.921 1.00 87.50 87 SER A CA 1
ATOM 619 C C . SER A 1 87 ? 8.927 3.588 -1.996 1.00 87.50 87 SER A C 1
ATOM 621 O O . SER A 1 87 ? 8.641 4.690 -2.441 1.00 87.50 87 SER A O 1
ATOM 623 N N . HIS A 1 88 ? 10.162 3.351 -1.533 1.00 84.81 88 HIS A N 1
ATOM 624 C CA . HIS A 1 88 ? 11.203 4.378 -1.478 1.00 84.81 88 HIS A CA 1
ATOM 625 C C . HIS A 1 88 ? 12.235 4.242 -2.604 1.00 84.81 88 HIS A C 1
ATOM 627 O O . HIS A 1 88 ? 12.864 3.195 -2.769 1.00 84.81 88 HIS A O 1
ATOM 633 N N . HIS A 1 89 ? 12.500 5.350 -3.301 1.00 83.81 89 HIS A N 1
ATOM 634 C CA . HIS A 1 89 ? 13.580 5.497 -4.277 1.00 83.81 89 HIS A CA 1
ATOM 635 C C . HIS A 1 89 ? 14.201 6.898 -4.181 1.00 83.81 89 HIS A C 1
ATOM 637 O O . HIS A 1 89 ? 13.515 7.886 -4.399 1.00 83.81 89 HIS A O 1
ATOM 643 N N . ARG A 1 90 ? 15.509 6.999 -3.919 1.00 76.25 90 ARG A N 1
ATOM 644 C CA . ARG A 1 90 ? 16.303 8.209 -4.214 1.00 76.25 90 ARG A CA 1
ATOM 645 C C . ARG A 1 90 ? 16.969 7.991 -5.574 1.00 76.25 90 ARG A C 1
ATOM 647 O O . ARG A 1 90 ? 17.572 6.928 -5.703 1.00 76.25 90 ARG A O 1
ATOM 654 N N . PRO A 1 91 ? 16.883 8.895 -6.565 1.00 77.56 91 PRO A N 1
ATOM 655 C CA . PRO A 1 91 ? 16.498 10.313 -6.528 1.00 77.56 91 PRO A CA 1
ATOM 656 C C . PRO A 1 91 ? 15.058 10.595 -7.011 1.00 77.56 91 PRO A C 1
ATOM 658 O O . PRO A 1 91 ? 14.808 11.638 -7.609 1.00 77.56 91 PRO A O 1
ATOM 661 N N . ALA A 1 92 ? 14.108 9.668 -6.834 1.00 72.81 92 ALA A N 1
ATOM 662 C CA . ALA A 1 92 ? 12.780 9.854 -7.417 1.00 72.81 92 ALA A CA 1
ATOM 663 C C . ALA A 1 92 ? 12.091 11.124 -6.874 1.00 72.81 92 ALA A C 1
ATOM 665 O O . ALA A 1 92 ? 12.079 11.329 -5.658 1.00 72.81 92 ALA A O 1
ATOM 666 N N . PRO A 1 93 ? 11.462 11.935 -7.746 1.00 77.81 93 PRO A N 1
ATOM 667 C CA . PRO A 1 93 ? 10.741 13.141 -7.332 1.00 77.81 93 PRO A CA 1
ATOM 668 C C . PRO A 1 93 ? 9.435 12.825 -6.586 1.00 77.81 93 PRO A C 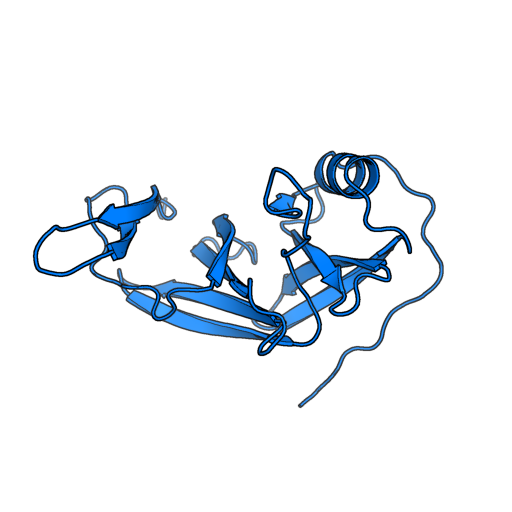1
ATOM 670 O O . PRO A 1 93 ? 8.825 13.706 -5.991 1.00 77.81 93 PRO A O 1
ATOM 673 N N . GLN A 1 94 ? 8.987 11.569 -6.632 1.00 78.50 94 GLN A N 1
ATOM 674 C CA . GLN A 1 94 ? 7.740 11.091 -6.046 1.00 78.50 94 GLN A CA 1
ATOM 675 C C . GLN A 1 94 ? 7.975 9.744 -5.363 1.00 78.50 94 GLN A C 1
ATOM 677 O O . GLN A 1 94 ? 8.928 9.035 -5.687 1.00 78.50 94 GLN A O 1
ATOM 682 N N . ILE A 1 95 ? 7.095 9.386 -4.428 1.00 82.44 95 ILE A N 1
ATOM 683 C CA . ILE A 1 95 ? 7.074 8.059 -3.805 1.00 82.44 95 ILE A CA 1
ATOM 684 C C . ILE A 1 95 ? 6.503 7.079 -4.841 1.00 82.44 95 ILE A C 1
ATOM 686 O O . ILE A 1 95 ? 5.320 7.188 -5.159 1.00 82.44 95 ILE A O 1
ATOM 690 N N . PRO A 1 96 ? 7.301 6.156 -5.407 1.00 87.94 96 PRO A N 1
ATOM 691 C CA . PRO A 1 96 ? 6.793 5.211 -6.387 1.00 87.94 96 PRO A CA 1
ATOM 692 C C . PRO A 1 96 ? 5.858 4.165 -5.769 1.00 87.94 96 PRO A C 1
ATOM 694 O O . PRO A 1 96 ? 6.048 3.720 -4.634 1.00 87.94 96 PRO A O 1
ATOM 697 N N . GLY A 1 97 ? 4.909 3.707 -6.581 1.00 90.62 97 GLY A N 1
ATOM 698 C CA . GLY A 1 97 ? 3.896 2.735 -6.188 1.00 90.62 97 GLY A CA 1
ATOM 699 C C . GLY A 1 97 ? 2.542 3.385 -5.942 1.00 90.62 97 GLY A C 1
ATOM 700 O O . GLY A 1 97 ? 2.354 4.569 -6.211 1.00 90.62 97 GLY A O 1
ATOM 701 N N . GLY A 1 98 ? 1.590 2.593 -5.465 1.00 92.00 98 GLY A N 1
ATOM 702 C CA . GLY A 1 98 ? 0.232 3.066 -5.208 1.00 92.00 98 GLY A CA 1
ATOM 703 C C . GLY A 1 98 ? -0.825 1.979 -5.377 1.00 92.00 98 GLY A C 1
ATOM 704 O O . GLY A 1 98 ? -0.494 0.867 -5.807 1.00 92.00 98 GLY A O 1
ATOM 705 N N . PRO A 1 99 ? -2.089 2.289 -5.050 1.00 92.00 99 PRO A N 1
ATOM 706 C CA . PRO A 1 99 ? -3.201 1.387 -5.293 1.00 92.00 99 PRO A CA 1
ATOM 707 C C . PRO A 1 99 ? -3.476 1.260 -6.796 1.00 92.00 99 PRO A C 1
ATOM 709 O O . PRO A 1 99 ? -3.246 2.185 -7.577 1.00 92.00 99 PRO A O 1
ATOM 712 N N . ARG A 1 100 ? -3.978 0.096 -7.193 1.00 91.38 100 ARG A N 1
ATOM 713 C CA . ARG A 1 100 ? -4.374 -0.239 -8.557 1.00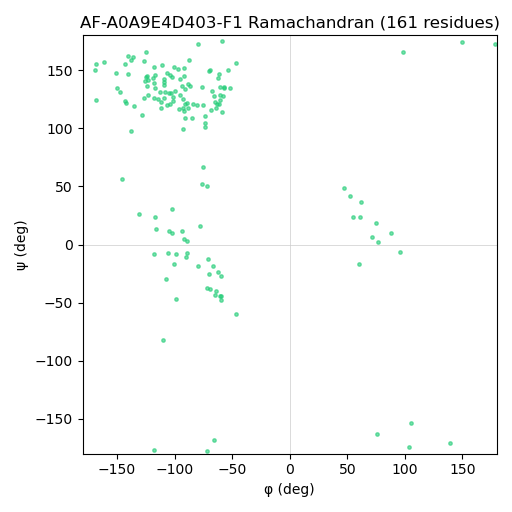 91.38 100 ARG A CA 1
ATOM 714 C C . ARG A 1 100 ? -5.507 -1.251 -8.532 1.00 91.38 100 ARG A C 1
ATOM 716 O O . ARG A 1 100 ? -5.366 -2.287 -7.889 1.00 91.38 100 ARG A O 1
ATOM 723 N N . ASP A 1 101 ? -6.532 -1.027 -9.340 1.00 91.12 101 ASP A N 1
ATOM 724 C CA . ASP A 1 101 ? -7.512 -2.050 -9.696 1.00 91.12 101 ASP A CA 1
ATOM 725 C C . ASP A 1 101 ? -7.622 -2.145 -11.223 1.00 91.12 101 ASP A C 1
ATOM 727 O O . ASP A 1 101 ? -7.808 -1.138 -11.899 1.00 91.12 101 ASP A O 1
ATOM 731 N N . CYS A 1 102 ? -7.455 -3.355 -11.757 1.00 89.31 102 CYS A N 1
ATOM 732 C CA . CYS A 1 102 ? -7.563 -3.651 -13.189 1.00 89.31 102 CYS A CA 1
ATOM 733 C C . CYS A 1 102 ? -8.712 -4.627 -13.493 1.00 89.31 102 CYS A C 1
ATOM 735 O O . CYS A 1 102 ? -8.641 -5.359 -14.476 1.00 89.31 102 CYS A O 1
ATOM 737 N N . GLY A 1 103 ? -9.719 -4.710 -12.617 1.00 87.19 103 GLY A N 1
ATOM 738 C CA . GLY A 1 103 ? -10.903 -5.562 -12.778 1.00 87.19 103 GLY A CA 1
ATOM 739 C C . GLY A 1 103 ? -10.818 -6.922 -12.082 1.00 87.19 103 GLY A C 1
ATOM 740 O O . GLY A 1 103 ? -11.806 -7.641 -12.018 1.00 87.19 103 GLY A O 1
ATOM 741 N N . ALA A 1 104 ? -9.660 -7.276 -11.520 1.00 84.06 104 ALA A N 1
ATOM 742 C CA . ALA A 1 104 ? -9.497 -8.471 -10.689 1.00 84.06 104 ALA A CA 1
ATOM 743 C C . ALA A 1 104 ? -9.469 -8.135 -9.186 1.00 84.06 104 ALA A C 1
ATOM 745 O O . ALA A 1 104 ? -9.060 -8.985 -8.395 1.00 84.06 104 ALA A O 1
ATOM 746 N N . GLY A 1 105 ? -9.783 -6.893 -8.813 1.00 87.00 105 GLY A N 1
ATOM 747 C CA . GLY A 1 105 ? -9.740 -6.385 -7.449 1.00 87.00 105 GLY A CA 1
ATOM 748 C C . GLY A 1 105 ? -8.468 -5.592 -7.114 1.00 87.00 105 GLY A C 1
ATOM 749 O O . GLY A 1 105 ? -7.456 -5.666 -7.841 1.00 87.00 105 GLY A O 1
ATOM 750 N N . PRO A 1 106 ? -8.510 -4.857 -5.990 1.00 92.00 106 PRO A N 1
ATOM 751 C CA . PRO A 1 106 ? -7.475 -3.927 -5.565 1.00 92.00 106 PRO A CA 1
ATOM 752 C C . PRO A 1 106 ? -6.135 -4.621 -5.309 1.00 92.00 106 PRO A C 1
ATOM 754 O O . PRO A 1 106 ? -6.035 -5.743 -4.814 1.00 92.00 106 PRO A O 1
ATOM 757 N N . ALA A 1 107 ? -5.062 -3.928 -5.663 1.00 93.06 107 ALA A N 1
ATOM 758 C CA . ALA A 1 107 ? -3.690 -4.308 -5.386 1.00 93.06 107 ALA A CA 1
ATOM 759 C C . ALA A 1 107 ? -2.863 -3.061 -5.072 1.00 93.06 107 ALA A C 1
ATOM 761 O O . ALA A 1 107 ? -3.151 -1.967 -5.548 1.00 93.06 107 ALA A O 1
ATOM 762 N N . ILE A 1 108 ? -1.781 -3.236 -4.326 1.00 94.56 108 ILE A N 1
ATOM 763 C CA . ILE A 1 108 ? -0.799 -2.195 -4.044 1.00 94.56 108 ILE A CA 1
ATOM 764 C C . ILE A 1 108 ? 0.452 -2.517 -4.851 1.00 94.56 108 ILE A C 1
ATOM 766 O O . ILE A 1 108 ? 1.061 -3.577 -4.688 1.00 94.56 108 ILE A O 1
ATOM 770 N N . ILE A 1 109 ? 0.841 -1.602 -5.730 1.00 94.62 109 ILE A N 1
ATOM 771 C CA . ILE A 1 109 ? 2.054 -1.730 -6.529 1.00 94.62 109 ILE A CA 1
ATOM 772 C C . ILE A 1 109 ? 3.240 -1.235 -5.713 1.00 94.62 109 ILE A C 1
ATOM 774 O O . ILE A 1 109 ? 3.279 -0.077 -5.298 1.00 94.62 109 ILE A O 1
ATOM 778 N N . LEU A 1 110 ? 4.219 -2.110 -5.500 1.00 93.88 110 LEU A N 1
ATOM 779 C CA . LEU A 1 110 ? 5.454 -1.819 -4.768 1.00 93.88 110 LEU A CA 1
ATOM 780 C C . LEU A 1 110 ? 6.653 -2.406 -5.504 1.00 93.88 110 LEU A C 1
ATOM 782 O O . LEU A 1 110 ? 6.510 -3.314 -6.318 1.00 93.88 110 LEU A O 1
ATOM 786 N N . ALA A 1 111 ? 7.851 -1.922 -5.189 1.00 93.62 111 ALA A N 1
ATOM 787 C CA . ALA A 1 111 ? 9.066 -2.640 -5.548 1.00 93.62 111 ALA A CA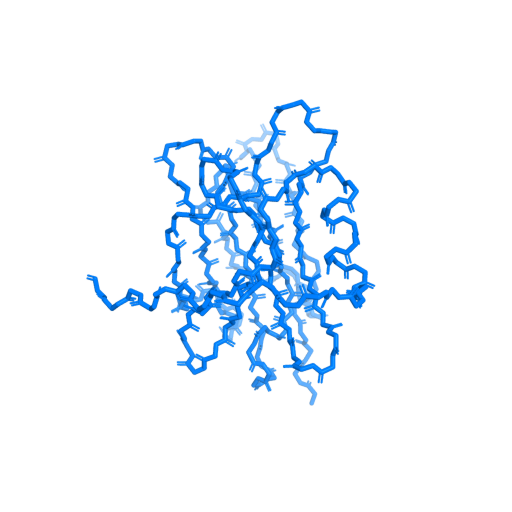 1
ATOM 788 C C . ALA A 1 111 ? 9.427 -3.650 -4.454 1.00 93.62 111 ALA A C 1
ATOM 790 O O . ALA A 1 111 ? 9.074 -3.473 -3.282 1.00 93.62 111 ALA A O 1
ATOM 791 N N . THR A 1 112 ? 10.216 -4.661 -4.807 1.00 92.69 112 THR A N 1
ATOM 792 C CA . THR A 1 112 ? 10.985 -5.409 -3.812 1.00 92.69 112 THR A CA 1
ATOM 793 C C . THR A 1 112 ? 11.821 -4.432 -2.970 1.00 92.69 112 THR A C 1
ATOM 795 O O . THR A 1 112 ? 12.300 -3.396 -3.449 1.00 92.69 112 THR A O 1
ATOM 798 N N . ALA A 1 113 ? 12.089 -4.776 -1.707 1.00 89.81 113 ALA A N 1
ATOM 799 C CA . ALA A 1 113 ? 13.315 -4.344 -1.031 1.00 89.81 113 ALA A CA 1
ATOM 800 C C . ALA A 1 113 ? 14.487 -4.594 -1.990 1.00 89.81 113 ALA A C 1
ATOM 802 O O . ALA A 1 113 ? 14.335 -5.400 -2.861 1.00 89.81 113 ALA A O 1
ATOM 803 N N . ILE A 1 114 ? 15.645 -3.965 -1.968 1.00 88.19 114 ILE A N 1
ATOM 804 C CA . ILE A 1 114 ? 16.654 -4.104 -3.057 1.00 88.19 114 ILE A CA 1
ATOM 805 C C . ILE A 1 114 ? 16.228 -3.664 -4.484 1.00 88.19 114 ILE A C 1
ATOM 807 O O . ILE A 1 114 ? 17.110 -3.348 -5.269 1.00 88.19 114 ILE A O 1
ATOM 811 N N . ARG A 1 115 ? 14.933 -3.498 -4.801 1.00 89.81 115 ARG A N 1
ATOM 812 C CA . ARG A 1 115 ? 14.396 -2.862 -6.026 1.00 89.81 115 ARG A CA 1
ATOM 813 C C . ARG A 1 115 ? 14.756 -3.539 -7.352 1.00 89.81 115 ARG A C 1
ATOM 815 O O . ARG A 1 115 ? 14.908 -2.882 -8.379 1.00 89.81 115 ARG A O 1
ATOM 822 N N . THR A 1 116 ? 14.801 -4.861 -7.328 1.00 92.19 116 THR A N 1
ATOM 823 C CA . THR A 1 116 ? 15.026 -5.735 -8.489 1.00 92.19 116 THR A CA 1
ATOM 824 C C . THR A 1 116 ? 13.752 -6.135 -9.227 1.00 92.19 116 THR A C 1
ATOM 826 O O . THR A 1 116 ? 13.837 -6.809 -10.244 1.00 92.19 116 THR A O 1
ATOM 829 N N . ALA A 1 117 ? 12.570 -5.805 -8.701 1.00 93.31 117 ALA A N 1
ATOM 830 C CA . ALA A 1 117 ? 11.304 -6.128 -9.345 1.00 93.31 117 ALA A CA 1
ATOM 831 C C . ALA A 1 117 ? 10.142 -5.282 -8.814 1.00 93.31 117 ALA A C 1
ATOM 833 O O . ALA A 1 117 ? 10.191 -4.809 -7.676 1.00 93.31 117 ALA A O 1
ATOM 834 N N . LEU A 1 118 ? 9.082 -5.144 -9.615 1.00 93.81 118 LEU A N 1
ATOM 835 C CA . LEU A 1 118 ? 7.771 -4.675 -9.169 1.00 93.81 118 LEU A CA 1
ATOM 836 C C . LEU A 1 118 ? 6.854 -5.842 -8.842 1.00 93.81 118 LEU A C 1
ATOM 838 O O . LEU A 1 118 ? 6.819 -6.851 -9.550 1.00 93.81 118 LEU A O 1
ATOM 842 N N . LEU A 1 119 ? 6.071 -5.643 -7.793 1.00 94.50 119 LEU A N 1
ATOM 843 C CA . LEU A 1 119 ? 5.102 -6.578 -7.265 1.00 94.50 119 LEU A CA 1
ATOM 844 C C . LEU A 1 119 ? 3.718 -5.926 -7.245 1.00 94.50 119 LEU A C 1
ATOM 846 O O . LEU A 1 119 ? 3.589 -4.753 -6.893 1.00 94.50 119 LEU A O 1
ATOM 850 N N . ALA A 1 120 ? 2.690 -6.706 -7.564 1.00 94.12 120 ALA A N 1
ATOM 851 C CA . ALA A 1 120 ? 1.321 -6.426 -7.154 1.00 94.12 120 ALA A CA 1
ATOM 852 C C . ALA A 1 120 ? 1.066 -7.160 -5.839 1.00 94.12 120 ALA A C 1
ATOM 854 O O . ALA A 1 120 ? 1.128 -8.388 -5.803 1.00 94.12 120 ALA A O 1
ATOM 855 N N . VAL A 1 121 ? 0.795 -6.419 -4.769 1.00 94.75 121 VAL A N 1
ATOM 856 C CA . VAL A 1 121 ? 0.470 -6.990 -3.461 1.00 94.75 121 VAL A CA 1
ATOM 857 C C . VAL A 1 121 ? -1.026 -6.869 -3.220 1.00 94.75 121 VAL A C 1
ATOM 859 O O . VAL A 1 121 ? -1.556 -5.763 -3.214 1.00 94.75 121 VAL A O 1
ATOM 862 N N . ARG A 1 122 ? -1.707 -7.992 -3.022 1.00 93.56 122 ARG A N 1
ATOM 863 C CA . ARG A 1 122 ? -3.146 -8.051 -2.748 1.00 93.56 122 ARG A CA 1
ATOM 864 C C . ARG A 1 122 ? -3.393 -8.448 -1.309 1.00 93.56 122 ARG A C 1
ATOM 866 O O . ARG A 1 122 ? -2.665 -9.290 -0.789 1.00 93.56 122 ARG A O 1
ATOM 873 N N . LEU A 1 123 ? -4.404 -7.854 -0.688 1.00 93.19 123 LEU A N 1
ATOM 874 C CA . LEU A 1 123 ? -4.954 -8.351 0.564 1.00 93.19 123 LEU A CA 1
ATOM 875 C C . LEU A 1 123 ? -6.088 -9.313 0.205 1.00 93.19 123 LEU A C 1
ATOM 877 O O . LEU A 1 123 ? -7.007 -8.957 -0.520 1.00 93.19 123 LEU A O 1
ATOM 881 N N . THR A 1 124 ? -5.984 -10.565 0.630 1.00 90.25 124 THR A N 1
ATOM 882 C CA . THR A 1 124 ? -6.981 -11.596 0.328 1.00 90.25 124 THR A CA 1
ATOM 883 C C . THR A 1 124 ? -7.117 -12.490 1.543 1.00 90.25 124 THR A C 1
ATOM 885 O O . THR A 1 124 ? -6.120 -13.036 2.019 1.00 90.25 124 THR A O 1
ATOM 888 N N . ASN A 1 125 ? -8.338 -12.621 2.066 1.00 89.19 125 ASN A N 1
ATOM 889 C CA . ASN A 1 125 ? -8.634 -13.405 3.269 1.00 89.19 125 ASN A CA 1
ATOM 890 C C . ASN A 1 125 ? -7.732 -13.024 4.462 1.00 89.19 125 ASN A C 1
ATOM 892 O O . ASN A 1 125 ? -7.192 -13.887 5.152 1.00 89.19 125 ASN A O 1
ATOM 896 N N . GLY A 1 126 ? -7.495 -11.721 4.657 1.00 89.25 126 GLY A N 1
ATOM 897 C CA . GLY A 1 126 ? -6.634 -11.204 5.728 1.00 89.25 126 GLY A CA 1
ATOM 898 C C . GLY A 1 126 ? -5.129 -11.445 5.543 1.00 89.25 126 GLY A C 1
ATOM 899 O O . GLY A 1 126 ? -4.355 -11.117 6.438 1.00 89.25 126 GLY A O 1
ATOM 900 N N . ALA A 1 127 ? -4.686 -11.979 4.400 1.00 91.62 127 ALA A N 1
ATOM 901 C CA . ALA A 1 127 ? -3.278 -12.233 4.103 1.00 91.62 127 ALA A CA 1
ATOM 902 C C . ALA A 1 127 ? -2.785 -11.407 2.908 1.00 91.62 127 ALA A C 1
ATOM 904 O O . ALA A 1 127 ? -3.519 -11.171 1.949 1.00 91.62 127 ALA A O 1
ATOM 905 N N . LEU A 1 128 ? -1.516 -10.992 2.944 1.00 93.62 128 LEU A N 1
ATOM 906 C CA . LEU A 1 128 ? -0.884 -10.288 1.829 1.00 93.62 128 LEU A CA 1
ATOM 907 C C . LEU A 1 128 ? -0.236 -11.282 0.865 1.00 93.62 128 LEU A C 1
ATOM 909 O O . LEU A 1 128 ? 0.661 -12.036 1.241 1.00 93.62 128 LEU A O 1
ATOM 913 N N . GLN A 1 129 ? -0.659 -11.245 -0.394 1.00 92.94 129 GLN A N 1
ATOM 914 C CA . GLN A 1 129 ? -0.115 -12.059 -1.475 1.00 92.94 129 GLN A CA 1
ATOM 915 C C . GLN A 1 129 ? 0.614 -11.169 -2.475 1.00 92.94 129 GLN A C 1
ATOM 917 O O . GLN A 1 129 ? 0.029 -10.243 -3.033 1.00 92.94 129 GLN A O 1
ATOM 922 N N . ALA A 1 130 ? 1.894 -11.447 -2.710 1.00 91.94 130 ALA A N 1
ATOM 923 C CA . ALA A 1 130 ? 2.708 -10.706 -3.665 1.00 91.94 130 ALA A CA 1
ATOM 924 C C . ALA A 1 130 ? 2.852 -11.481 -4.979 1.00 91.94 130 ALA A C 1
ATOM 926 O O . ALA A 1 130 ? 3.299 -12.625 -4.991 1.00 91.94 130 ALA A O 1
ATOM 927 N N . CYS A 1 131 ? 2.526 -10.831 -6.091 1.00 91.31 131 CYS A N 1
ATOM 928 C CA . CYS A 1 131 ? 2.713 -11.355 -7.437 1.00 91.31 131 CYS A CA 1
ATOM 929 C C . CYS A 1 131 ? 3.776 -10.536 -8.173 1.00 91.31 131 CYS A C 1
ATOM 931 O O . CYS A 1 131 ? 3.712 -9.306 -8.177 1.00 91.31 131 CYS A O 1
ATOM 933 N N . LEU A 1 132 ? 4.746 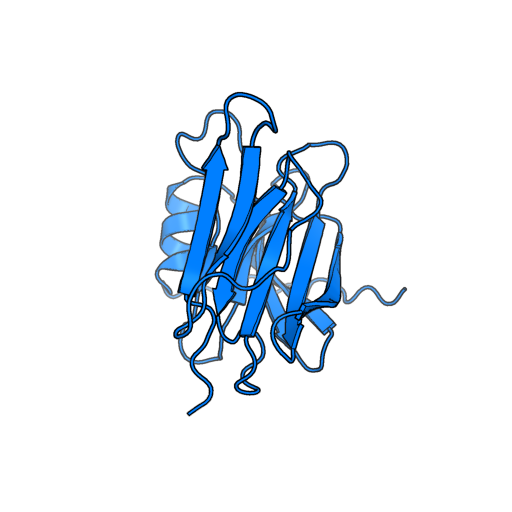-11.207 -8.800 1.00 91.94 132 LEU A N 1
ATOM 934 C CA . LEU A 1 132 ? 5.737 -10.555 -9.652 1.00 91.94 132 LEU A CA 1
ATOM 935 C C . LEU A 1 132 ? 5.057 -9.963 -10.886 1.00 91.94 132 LEU A C 1
ATOM 937 O O . LEU A 1 132 ? 4.380 -10.673 -11.619 1.00 91.94 132 LEU A O 1
ATOM 941 N N . LEU A 1 133 ? 5.298 -8.680 -11.145 1.00 89.19 133 LEU A N 1
ATOM 942 C CA . LEU A 1 133 ? 4.874 -8.042 -12.388 1.00 89.19 133 LEU A CA 1
ATOM 943 C C . LEU A 1 133 ? 6.020 -7.951 -13.395 1.00 89.19 133 LEU A C 1
ATOM 945 O O . LEU A 1 133 ? 5.822 -8.230 -14.573 1.00 89.19 133 LEU A O 1
ATOM 949 N N . ARG A 1 134 ? 7.206 -7.509 -12.952 1.00 86.06 134 ARG A N 1
ATOM 950 C CA . ARG A 1 134 ? 8.332 -7.166 -13.842 1.00 86.06 134 ARG A CA 1
ATOM 951 C C . ARG A 1 134 ? 9.655 -6.971 -13.098 1.00 86.06 134 ARG A C 1
ATOM 953 O O . ARG A 1 134 ? 9.607 -6.631 -11.919 1.00 86.06 134 ARG A O 1
ATOM 960 N N . PRO A 1 135 ? 10.816 -7.146 -13.757 1.00 90.38 135 PRO A N 1
ATOM 961 C CA . PRO A 1 135 ? 12.137 -7.097 -13.132 1.00 90.38 135 PRO A CA 1
ATOM 962 C C . PRO A 1 135 ? 12.753 -5.688 -13.091 1.00 90.38 135 PRO A C 1
ATOM 964 O O . PRO A 1 135 ? 13.889 -5.515 -12.670 1.00 90.38 135 PRO A O 1
ATOM 967 N N . ASP A 1 136 ? 12.044 -4.658 -13.541 1.00 87.69 136 ASP A N 1
ATOM 968 C CA . ASP A 1 136 ? 12.557 -3.291 -13.598 1.00 87.69 136 ASP A CA 1
ATOM 969 C C . ASP A 1 136 ? 11.657 -2.318 -12.830 1.00 87.69 136 ASP A C 1
ATOM 971 O O . ASP A 1 136 ? 10.437 -2.478 -12.764 1.00 87.69 136 ASP A O 1
ATOM 975 N N . THR A 1 137 ? 12.280 -1.315 -12.210 1.00 91.31 137 THR A N 1
ATOM 976 C CA . THR A 1 137 ? 11.667 -0.478 -11.162 1.00 91.31 137 THR A CA 1
ATOM 977 C C . THR A 1 137 ? 11.850 1.028 -11.398 1.00 91.31 137 THR A C 1
ATOM 979 O O . THR A 1 137 ? 11.866 1.817 -10.443 1.00 91.31 137 THR A O 1
ATOM 982 N N . ASP A 1 138 ? 12.005 1.432 -12.666 1.00 89.94 138 ASP A N 1
ATOM 983 C CA . ASP A 1 138 ? 12.095 2.837 -13.088 1.00 89.94 138 ASP A CA 1
ATOM 984 C C . ASP A 1 138 ? 10.743 3.588 -12.991 1.00 89.94 138 ASP A C 1
ATOM 986 O O . ASP A 1 138 ? 9.744 3.067 -12.502 1.00 89.94 138 ASP A O 1
ATOM 990 N N . ALA A 1 139 ? 10.672 4.856 -13.392 1.00 89.00 139 ALA A N 1
ATOM 991 C CA . ALA A 1 139 ? 9.412 5.602 -13.304 1.00 89.00 139 ALA A CA 1
ATOM 992 C C . ALA A 1 139 ? 8.360 5.142 -14.338 1.00 89.00 139 ALA A C 1
ATOM 994 O O . ALA A 1 139 ? 7.166 5.081 -14.036 1.00 89.00 139 ALA A O 1
ATOM 995 N N . ALA A 1 140 ? 8.782 4.798 -15.559 1.00 89.56 140 ALA A N 1
ATOM 996 C CA . ALA A 1 140 ? 7.883 4.369 -16.630 1.00 89.56 140 ALA A CA 1
ATOM 997 C C . ALA A 1 140 ? 7.267 2.997 -16.324 1.00 89.56 140 ALA A C 1
ATOM 999 O O . ALA A 1 140 ? 6.082 2.763 -16.552 1.00 89.56 140 ALA A O 1
ATOM 1000 N N . ALA A 1 141 ? 8.078 2.123 -15.748 1.00 90.25 141 ALA A N 1
ATOM 1001 C CA . ALA A 1 141 ? 7.752 0.870 -15.109 1.00 90.25 141 ALA A CA 1
ATOM 1002 C C . ALA A 1 141 ? 6.564 0.967 -14.144 1.00 90.25 141 ALA A C 1
ATOM 1004 O O . ALA A 1 141 ? 5.535 0.324 -14.366 1.00 90.25 141 ALA A O 1
ATOM 1005 N N . PHE A 1 142 ? 6.685 1.808 -13.111 1.00 91.69 142 PHE A N 1
ATOM 1006 C CA . PHE A 1 142 ? 5.610 2.045 -12.148 1.00 91.69 142 PHE A CA 1
ATOM 1007 C C . PHE A 1 142 ? 4.362 2.621 -12.818 1.00 91.69 142 PHE A C 1
ATOM 1009 O O . PHE A 1 142 ? 3.264 2.131 -12.568 1.00 91.69 142 PHE A O 1
ATOM 1016 N N . ARG A 1 143 ? 4.517 3.606 -13.712 1.00 91.44 143 ARG A N 1
ATOM 1017 C CA . ARG A 1 143 ? 3.390 4.233 -14.420 1.00 91.44 143 ARG A CA 1
ATOM 1018 C C . ARG A 1 143 ? 2.593 3.229 -15.254 1.00 91.44 143 ARG A C 1
ATOM 1020 O O . ARG A 1 143 ? 1.369 3.230 -15.190 1.00 91.44 143 ARG A O 1
ATOM 1027 N N . ARG A 1 144 ? 3.264 2.347 -16.003 1.00 91.31 144 ARG A N 1
ATOM 1028 C CA . ARG A 1 144 ? 2.587 1.277 -16.755 1.00 91.31 144 ARG A CA 1
ATOM 1029 C C . ARG A 1 144 ? 1.904 0.285 -15.817 1.00 91.31 144 ARG A C 1
ATOM 1031 O O . ARG A 1 144 ? 0.781 -0.123 -16.091 1.00 91.31 144 ARG A O 1
ATOM 1038 N N . ALA A 1 145 ? 2.585 -0.109 -14.734 1.00 91.69 145 ALA A N 1
ATOM 1039 C CA . ALA A 1 145 ? 2.050 -1.070 -13.774 1.00 91.69 145 ALA A CA 1
ATOM 1040 C C . ALA A 1 145 ? 0.751 -0.553 -13.152 1.00 91.69 145 ALA A C 1
ATOM 1042 O O . ALA A 1 145 ? -0.23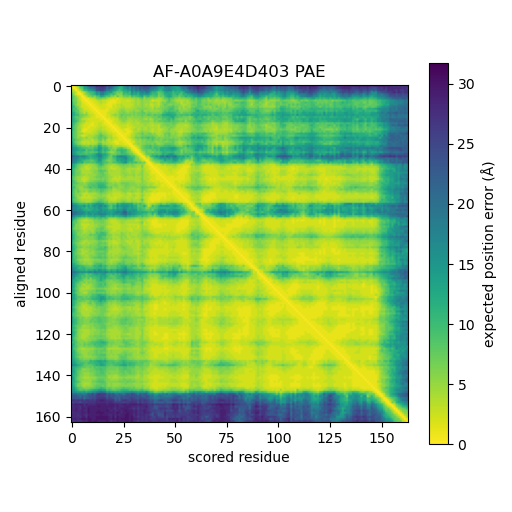6 -1.283 -13.161 1.00 91.69 145 ALA A O 1
ATOM 1043 N N . LEU A 1 146 ? 0.751 0.703 -12.693 1.00 92.31 146 LEU A N 1
ATOM 1044 C CA . LEU A 1 146 ? -0.411 1.408 -12.147 1.00 92.31 146 LEU A CA 1
ATOM 1045 C C . LEU A 1 146 ? -1.513 1.618 -13.195 1.00 92.31 146 LEU A C 1
ATOM 1047 O O . LEU A 1 146 ? -2.679 1.426 -12.883 1.00 92.31 146 LEU A O 1
ATOM 1051 N N . GLY A 1 147 ? -1.158 1.942 -14.441 1.00 91.25 147 GLY A N 1
ATOM 1052 C CA . GLY A 1 147 ? -2.107 2.189 -15.533 1.00 91.25 147 GLY A CA 1
ATOM 1053 C C . GLY A 1 147 ? -2.719 0.942 -16.179 1.00 91.25 147 GLY A C 1
ATOM 1054 O O . GLY A 1 147 ? -3.227 1.043 -17.289 1.00 91.25 147 GLY A O 1
ATOM 1055 N N . CYS A 1 148 ? -2.630 -0.230 -15.541 1.00 87.62 148 CYS A N 1
ATOM 1056 C CA . CYS A 1 148 ? -3.208 -1.487 -16.037 1.00 87.62 148 CYS A CA 1
ATOM 1057 C C . CYS A 1 148 ? -2.785 -1.891 -17.458 1.00 87.62 148 CYS A C 1
ATOM 1059 O O . CYS A 1 148 ? -3.490 -2.655 -18.115 1.00 87.62 148 CYS A O 1
ATOM 1061 N N . ALA A 1 149 ? -1.632 -1.416 -17.936 1.00 75.94 149 ALA A N 1
ATOM 1062 C CA . ALA A 1 149 ? -1.138 -1.817 -19.244 1.00 75.94 149 ALA A CA 1
ATOM 1063 C C . ALA A 1 149 ? -0.994 -3.349 -19.293 1.00 75.94 149 ALA A C 1
ATOM 1065 O O . ALA A 1 149 ? -0.497 -3.957 -18.343 1.00 75.94 149 ALA A O 1
ATOM 1066 N N . CYS A 1 150 ? -1.442 -3.971 -20.387 1.00 57.84 150 CYS A N 1
ATOM 1067 C CA . CYS A 1 150 ? -1.243 -5.400 -20.602 1.00 57.84 150 CYS A CA 1
ATOM 1068 C C . CYS A 1 150 ? 0.259 -5.699 -20.630 1.00 57.84 150 CYS A C 1
ATOM 1070 O O . CYS A 1 150 ? 1.017 -5.061 -21.363 1.00 57.84 150 CYS A O 1
ATOM 1072 N N . PHE A 1 151 ? 0.683 -6.670 -19.826 1.00 56.72 151 PHE A N 1
ATOM 1073 C CA . PHE A 1 151 ? 2.052 -7.167 -19.818 1.00 56.72 151 PHE A CA 1
ATOM 1074 C C . PHE A 1 151 ? 2.048 -8.640 -20.178 1.00 56.72 151 PHE A C 1
ATOM 1076 O O . PHE A 1 151 ? 1.177 -9.388 -19.735 1.00 56.72 151 PHE A O 1
ATOM 1083 N N . THR A 1 152 ? 3.060 -9.067 -20.921 1.00 51.41 152 THR A N 1
ATOM 1084 C CA . THR A 1 152 ? 3.372 -10.485 -21.066 1.00 51.41 152 THR A CA 1
ATOM 1085 C C . THR A 1 152 ? 3.754 -11.026 -19.683 1.00 51.41 152 THR A C 1
ATOM 1087 O O . THR A 1 152 ? 4.684 -10.482 -19.076 1.00 51.41 152 THR A O 1
ATOM 1090 N N . PRO A 1 153 ? 3.054 -12.036 -19.135 1.00 48.06 153 PRO A N 1
ATOM 1091 C CA . PRO A 1 153 ? 3.397 -12.600 -17.837 1.00 48.06 153 PRO A CA 1
ATOM 1092 C C . PRO A 1 153 ? 4.835 -13.118 -17.858 1.00 48.06 153 PRO A C 1
ATOM 1094 O O . PRO A 1 153 ? 5.207 -13.907 -18.724 1.00 48.06 153 PRO A O 1
ATOM 1097 N N . LEU A 1 154 ? 5.649 -12.693 -16.893 1.00 49.12 154 LEU A N 1
ATOM 1098 C CA . LEU A 1 154 ? 6.866 -13.427 -16.575 1.00 49.12 154 LEU A CA 1
ATOM 1099 C C . LEU A 1 154 ? 6.437 -14.668 -15.810 1.00 49.12 154 LEU A C 1
ATOM 1101 O O . LEU A 1 154 ? 5.809 -14.571 -14.758 1.00 49.12 154 LEU A O 1
ATOM 1105 N N . ASP A 1 155 ? 6.773 -15.822 -16.360 1.00 37.72 155 ASP A N 1
ATOM 1106 C CA . ASP A 1 155 ? 6.319 -17.147 -15.950 1.00 37.72 155 ASP A CA 1
ATOM 1107 C C . ASP A 1 155 ? 6.927 -17.619 -14.608 1.00 37.72 155 ASP A C 1
ATOM 1109 O O . ASP A 1 155 ? 7.543 -18.678 -14.497 1.00 37.72 155 ASP A O 1
ATOM 1113 N N . ARG A 1 156 ? 6.860 -16.794 -13.553 1.00 47.06 156 ARG A N 1
ATOM 1114 C CA . ARG A 1 156 ? 7.443 -17.098 -12.238 1.00 47.06 156 ARG A CA 1
ATOM 1115 C C . ARG A 1 156 ? 6.514 -16.698 -11.101 1.00 47.06 156 ARG A C 1
ATOM 1117 O O . ARG A 1 156 ? 6.521 -15.564 -10.625 1.00 47.06 156 ARG A O 1
ATOM 1124 N N . ARG A 1 157 ? 5.776 -17.689 -10.596 1.00 43.25 157 ARG A N 1
ATOM 1125 C CA . ARG A 1 157 ? 5.136 -17.639 -9.275 1.00 43.25 157 ARG A CA 1
ATOM 1126 C C . ARG A 1 157 ? 6.225 -17.429 -8.212 1.00 43.25 157 ARG A C 1
ATOM 1128 O O . ARG A 1 157 ? 7.072 -18.301 -8.024 1.00 43.25 157 ARG A O 1
ATOM 1135 N N . ILE A 1 158 ? 6.234 -16.283 -7.529 1.00 45.22 158 ILE A N 1
ATOM 1136 C CA . ILE A 1 158 ? 7.106 -16.067 -6.364 1.00 45.22 158 ILE A CA 1
ATOM 1137 C C . ILE A 1 158 ? 6.393 -16.576 -5.105 1.00 45.22 158 ILE A C 1
ATOM 1139 O O . ILE A 1 158 ? 5.192 -16.397 -4.928 1.00 45.22 158 ILE A O 1
ATOM 1143 N N . ARG A 1 159 ? 7.177 -17.272 -4.278 1.00 47.34 159 ARG A N 1
ATOM 1144 C CA . ARG A 1 159 ? 6.805 -18.069 -3.105 1.00 47.34 159 ARG A CA 1
ATOM 1145 C C . ARG A 1 159 ? 5.936 -17.309 -2.095 1.00 47.34 159 ARG A C 1
ATOM 1147 O O . ARG A 1 159 ? 6.279 -16.210 -1.673 1.00 47.34 159 ARG A O 1
ATOM 1154 N N . THR A 1 160 ? 4.886 -17.975 -1.620 1.00 37.97 160 THR A N 1
ATOM 1155 C CA . THR A 1 160 ? 4.208 -17.667 -0.355 1.00 37.97 160 THR A CA 1
ATOM 1156 C C . THR A 1 160 ? 5.162 -17.923 0.812 1.00 37.97 160 THR A C 1
ATOM 1158 O O . THR A 1 160 ? 5.632 -19.051 0.966 1.00 37.97 160 THR A O 1
ATOM 1161 N N . ALA A 1 161 ? 5.427 -16.916 1.644 1.00 37.44 161 ALA A N 1
ATOM 1162 C CA . ALA A 1 161 ? 6.047 -17.122 2.950 1.00 37.44 161 ALA A CA 1
ATOM 1163 C C . ALA A 1 161 ? 4.936 -17.289 3.998 1.00 37.44 161 ALA A C 1
ATOM 1165 O O . ALA A 1 161 ? 4.148 -16.370 4.214 1.00 37.44 161 ALA A O 1
ATOM 1166 N N . ARG A 1 162 ? 4.855 -18.481 4.603 1.00 37.00 162 ARG A N 1
ATOM 1167 C CA . ARG A 1 162 ? 4.209 -18.679 5.907 1.00 37.00 162 ARG A CA 1
ATOM 1168 C C . ARG A 1 162 ? 5.287 -18.508 6.980 1.00 37.00 162 ARG A C 1
ATOM 1170 O O . ARG A 1 162 ? 6.343 -19.113 6.821 1.00 37.00 162 ARG A O 1
ATOM 1177 N N . ASN A 1 163 ? 4.932 -17.733 8.009 1.00 37.12 163 ASN A N 1
ATOM 1178 C CA . ASN A 1 163 ? 5.592 -17.452 9.295 1.00 37.12 163 ASN A CA 1
ATOM 1179 C C . ASN A 1 163 ? 7.069 -17.049 9.284 1.00 37.12 163 ASN A C 1
ATOM 1181 O O . ASN A 1 163 ? 7.941 -17.932 9.166 1.00 37.12 163 ASN A O 1
#

Solvent-accessible surface area (backbone atoms only — not comparable to full-atom values): 9402 Å² total; per-residue (Å²): 133,72,78,53,67,46,64,78,42,80,49,75,42,98,88,81,43,74,48,45,41,35,25,37,94,93,40,78,33,90,36,72,65,93,57,97,55,54,39,83,36,33,76,37,53,43,64,73,80,70,49,24,30,40,29,37,22,23,55,46,90,88,59,35,17,37,36,35,31,33,55,53,95,66,34,70,40,88,60,35,70,41,72,57,23,26,35,62,54,90,88,53,97,56,72,52,54,29,58,33,68,76,87,84,55,45,24,33,37,31,28,32,42,98,48,58,22,26,28,41,34,28,44,50,95,73,39,70,46,62,39,66,62,44,68,55,64,55,72,66,47,45,52,40,62,57,66,57,56,90,69,82,79,63,96,54,90,58,81,86,85,81,135

Radius of gyration: 15.9 Å; Cα contacts (8 Å, |Δi|>4): 355; chains: 1; bounding box: 40×43×41 Å